Protein AF-A0A3B8KWY5-F1 (afdb_monomer_lite)

Sequence (95 aa):
QGQVEAMTRNLLSAIVVVGLVATANANNNAKVAPSKVSPPVPERFAGESTDEVPDFQRHVVPLLGKLGCSGRACHGSFQGRGGFRLSLFGYDFKF

Secondary structure (DSSP, 8-state):
-HHHHHHHHHHHHHHHHHHHHHHTTS----------PPPPHHHHT-SSPPS----IIIIIHHHHHHTTTTSTTTTTSTT-BTTB---TTS-----

pLDDT: mean 80.22, std 12.67, range [54.72, 96.25]

Structure (mmCIF, N/CA/C/O backbone):
data_AF-A0A3B8KWY5-F1
#
_entry.id   AF-A0A3B8KWY5-F1
#
loop_
_atom_site.group_PDB
_atom_site.id
_atom_site.type_symbol
_atom_site.label_atom_id
_atom_site.label_alt_id
_atom_site.label_comp_id
_atom_site.label_asym_id
_atom_site.label_entity_id
_atom_site.label_seq_id
_atom_site.pdbx_PDB_ins_code
_atom_site.Cartn_x
_atom_site.Cartn_y
_atom_site.Cartn_z
_atom_site.occupancy
_atom_site.B_iso_or_equiv
_atom_site.auth_seq_id
_atom_site.auth_comp_id
_atom_site.auth_asym_id
_atom_site.auth_atom_id
_atom_site.pdbx_PDB_model_num
ATOM 1 N N . GLN A 1 1 ? 27.145 -23.660 -55.114 1.00 59.22 1 GLN A N 1
ATOM 2 C CA . GLN A 1 1 ? 27.476 -24.117 -53.747 1.00 59.22 1 GLN A CA 1
ATOM 3 C C . GLN A 1 1 ? 26.799 -23.271 -52.662 1.00 59.22 1 GLN A C 1
ATOM 5 O O . GLN A 1 1 ? 26.086 -23.846 -51.857 1.00 59.22 1 GLN A O 1
ATOM 10 N N . GLY A 1 2 ? 26.881 -21.932 -52.688 1.00 64.75 2 GLY A N 1
ATOM 11 C CA . GLY A 1 2 ? 26.309 -21.080 -51.621 1.00 64.75 2 GLY A CA 1
ATOM 12 C C . GLY A 1 2 ? 24.774 -21.037 -51.471 1.00 64.75 2 GLY A C 1
ATOM 13 O O . GLY A 1 2 ? 24.282 -20.724 -50.394 1.00 64.75 2 GLY A O 1
ATOM 14 N N . GLN A 1 3 ? 23.998 -21.384 -52.507 1.00 61.00 3 GLN A N 1
ATOM 15 C CA . GLN A 1 3 ? 22.523 -21.380 -52.430 1.00 61.00 3 GLN A CA 1
ATOM 16 C C . GLN A 1 3 ? 21.964 -22.558 -51.608 1.00 61.00 3 GLN A C 1
ATOM 18 O O . GLN A 1 3 ? 20.922 -22.435 -50.972 1.00 61.00 3 GLN A O 1
ATOM 23 N N . VAL A 1 4 ? 22.676 -23.692 -51.582 1.00 69.06 4 VAL A N 1
ATOM 24 C CA . VAL A 1 4 ? 22.239 -24.901 -50.864 1.00 69.06 4 VAL A CA 1
ATOM 25 C C . VAL A 1 4 ? 22.479 -24.736 -49.361 1.00 69.06 4 VAL A C 1
ATOM 27 O O . VAL A 1 4 ? 21.594 -25.018 -48.566 1.00 69.06 4 VAL A O 1
ATOM 30 N N . GLU A 1 5 ? 23.619 -24.168 -48.959 1.00 70.00 5 GLU A N 1
ATOM 31 C CA . GLU A 1 5 ? 23.940 -23.910 -47.546 1.00 70.00 5 GLU A CA 1
ATOM 32 C C . GLU A 1 5 ? 23.024 -22.858 -46.899 1.00 70.00 5 GLU A C 1
ATOM 34 O O . GLU A 1 5 ? 22.673 -22.975 -45.722 1.00 70.00 5 GLU A O 1
ATOM 39 N N . ALA A 1 6 ? 22.596 -21.848 -47.665 1.00 70.00 6 ALA A N 1
ATOM 40 C CA . ALA A 1 6 ? 21.623 -20.854 -47.213 1.00 70.00 6 ALA A CA 1
ATOM 41 C C . ALA A 1 6 ? 20.231 -21.471 -46.996 1.00 70.00 6 ALA A C 1
ATOM 43 O O . ALA A 1 6 ? 19.570 -21.176 -45.999 1.00 70.00 6 ALA A O 1
ATOM 44 N N . MET A 1 7 ? 19.810 -22.374 -47.888 1.00 74.69 7 MET A N 1
ATOM 45 C CA . M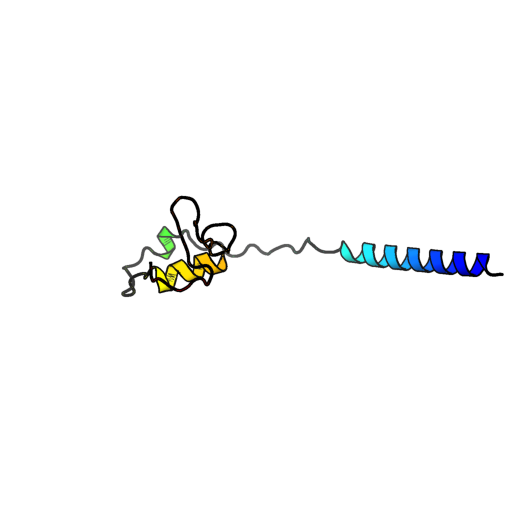ET A 1 7 ? 18.536 -23.084 -47.770 1.00 74.69 7 MET A CA 1
ATOM 46 C C . MET A 1 7 ? 18.522 -24.024 -46.559 1.00 74.69 7 MET A C 1
ATOM 48 O O . MET A 1 7 ? 17.556 -24.012 -45.798 1.00 74.69 7 MET A O 1
ATOM 52 N N . THR A 1 8 ? 19.609 -24.765 -46.314 1.00 74.12 8 THR A N 1
ATOM 53 C CA . THR A 1 8 ? 19.727 -25.663 -45.152 1.00 74.12 8 THR A CA 1
ATOM 54 C C . THR A 1 8 ? 19.717 -24.890 -43.832 1.00 74.12 8 THR A C 1
ATOM 56 O O . THR A 1 8 ? 19.032 -25.291 -42.892 1.00 74.12 8 THR A O 1
ATOM 59 N N . ARG A 1 9 ? 20.409 -23.742 -43.761 1.00 76.56 9 ARG A N 1
ATOM 60 C CA . ARG A 1 9 ? 20.399 -22.858 -42.580 1.00 76.56 9 ARG A CA 1
ATOM 61 C C . ARG A 1 9 ? 19.013 -22.289 -42.291 1.00 76.56 9 ARG A C 1
ATOM 63 O O . ARG A 1 9 ? 18.579 -22.332 -41.143 1.00 76.56 9 ARG A O 1
ATOM 70 N N . ASN A 1 10 ? 18.303 -21.818 -43.315 1.00 74.44 10 ASN A N 1
ATOM 71 C CA . ASN A 1 10 ? 16.949 -21.288 -43.143 1.00 74.44 10 ASN A CA 1
ATOM 72 C C . ASN A 1 10 ? 15.960 -22.375 -42.694 1.00 74.44 10 ASN A C 1
ATOM 74 O O . ASN A 1 10 ? 15.112 -22.110 -41.842 1.00 74.44 10 ASN A O 1
ATOM 78 N N . LEU A 1 11 ? 16.097 -23.605 -43.208 1.00 75.94 11 LEU A N 1
ATOM 79 C CA . LEU A 1 11 ? 15.266 -24.738 -42.790 1.00 75.94 11 LEU A CA 1
ATOM 80 C C . LEU A 1 11 ? 15.511 -25.115 -41.321 1.00 75.94 11 LEU A C 1
ATOM 82 O O . LEU A 1 11 ? 14.562 -25.297 -40.562 1.00 75.94 11 LEU A O 1
ATOM 86 N N . LEU A 1 12 ? 16.780 -25.184 -40.908 1.00 73.31 12 LEU A N 1
ATOM 87 C CA . LEU A 1 12 ? 17.168 -25.465 -39.523 1.00 73.31 12 LEU A CA 1
ATOM 88 C C . LEU A 1 12 ? 16.634 -24.392 -38.563 1.00 73.31 12 LEU A C 1
ATOM 90 O O . LEU A 1 12 ? 16.062 -24.729 -37.527 1.00 73.31 12 LEU A O 1
ATOM 94 N N . SER 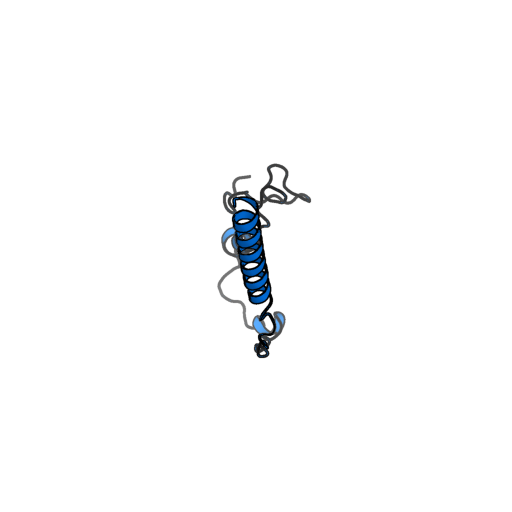A 1 13 ? 16.747 -23.109 -38.922 1.00 73.62 13 SER A N 1
ATOM 95 C CA . SER A 1 13 ? 16.193 -22.011 -38.120 1.00 73.62 13 SER A CA 1
ATOM 96 C C . SER A 1 13 ? 14.670 -22.092 -37.993 1.00 73.62 13 SER A C 1
ATOM 98 O O . SER A 1 13 ? 14.147 -21.895 -36.897 1.00 73.62 13 SER A O 1
ATOM 100 N N . ALA A 1 14 ? 13.952 -22.430 -39.068 1.00 72.94 14 ALA A N 1
ATOM 101 C CA . ALA A 1 14 ? 12.498 -22.583 -39.023 1.00 72.94 14 ALA A CA 1
ATOM 102 C C . ALA A 1 14 ? 12.061 -23.728 -38.090 1.00 72.94 14 ALA A C 1
ATOM 104 O O . ALA A 1 14 ? 11.134 -23.556 -37.300 1.00 72.94 14 ALA A O 1
ATOM 105 N N . ILE A 1 15 ? 12.762 -24.867 -38.117 1.00 75.00 15 ILE A N 1
ATOM 106 C CA . ILE A 1 15 ? 12.468 -26.020 -37.249 1.00 75.00 15 ILE A CA 1
ATOM 107 C C . ILE A 1 15 ? 12.686 -25.670 -35.769 1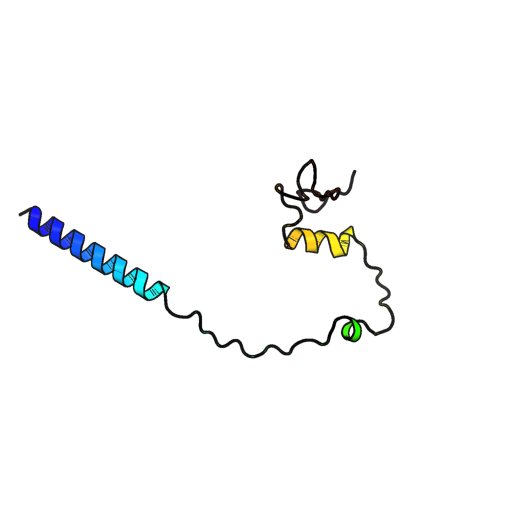.00 75.00 15 ILE A C 1
ATOM 109 O O . ILE A 1 15 ? 11.841 -25.992 -34.933 1.00 75.00 15 ILE A O 1
ATOM 113 N N . VAL A 1 16 ? 13.777 -24.966 -35.440 1.00 74.62 16 VAL A N 1
ATOM 114 C CA . VAL A 1 16 ? 14.072 -24.534 -34.061 1.00 74.62 16 VAL A CA 1
ATOM 115 C C . VAL A 1 16 ? 13.004 -23.570 -33.536 1.00 74.62 16 VAL A C 1
ATOM 117 O O . VAL A 1 16 ? 12.537 -23.731 -32.409 1.00 74.62 16 VAL A O 1
ATOM 120 N N . VAL A 1 17 ? 12.572 -22.602 -34.353 1.00 73.19 17 VAL A N 1
ATOM 121 C CA . VAL A 1 17 ? 11.531 -21.634 -33.966 1.00 73.19 17 VAL A CA 1
ATOM 122 C C . VAL A 1 17 ? 10.186 -22.330 -33.734 1.00 73.19 17 VAL A C 1
ATOM 124 O O . VAL A 1 17 ? 9.534 -22.070 -32.724 1.00 73.19 17 VAL A O 1
ATOM 127 N N . VAL A 1 18 ? 9.786 -23.254 -34.614 1.00 68.88 18 VAL A N 1
ATOM 128 C CA . VAL A 1 18 ? 8.528 -24.007 -34.462 1.00 68.88 18 VAL A CA 1
ATOM 129 C C . VAL A 1 18 ? 8.557 -24.907 -33.221 1.00 68.88 18 VAL A C 1
ATOM 131 O O . VAL A 1 18 ? 7.579 -24.942 -32.473 1.00 68.88 18 VAL A O 1
ATOM 134 N N . GLY A 1 19 ? 9.680 -25.582 -32.952 1.00 63.12 19 GLY A N 1
ATOM 135 C CA . GLY A 1 19 ? 9.850 -26.398 -31.746 1.00 63.12 19 GLY A CA 1
ATOM 136 C C . GLY A 1 19 ? 9.744 -25.583 -30.452 1.00 63.12 19 GLY A C 1
ATOM 137 O O . GLY A 1 19 ? 9.058 -25.998 -29.517 1.00 63.12 19 GLY A O 1
ATOM 138 N N . LEU A 1 20 ? 10.352 -24.391 -30.417 1.00 63.41 20 LEU A N 1
ATOM 139 C CA . LEU A 1 20 ? 10.290 -23.496 -29.257 1.00 63.41 20 LEU A CA 1
ATOM 140 C C . LEU A 1 20 ? 8.850 -23.022 -28.986 1.00 63.41 20 LEU A C 1
ATOM 142 O O . LEU A 1 20 ? 8.378 -23.089 -27.850 1.00 63.41 20 LEU A O 1
ATOM 146 N N . VAL A 1 21 ? 8.124 -22.613 -30.034 1.00 61.75 21 VAL A N 1
ATOM 147 C CA . VAL A 1 21 ? 6.729 -22.145 -29.926 1.00 61.75 21 VAL A CA 1
ATOM 148 C C . VAL A 1 21 ? 5.790 -23.268 -29.466 1.00 61.75 21 VAL A C 1
ATOM 150 O O . VAL A 1 21 ? 4.895 -23.017 -28.660 1.00 61.75 21 VAL A O 1
ATOM 153 N N . ALA A 1 22 ? 6.012 -24.513 -29.899 1.00 60.12 22 ALA A N 1
ATOM 154 C CA . ALA A 1 22 ? 5.180 -25.649 -29.495 1.00 60.12 22 ALA A CA 1
ATOM 155 C C . ALA A 1 22 ? 5.290 -25.983 -27.991 1.00 60.12 22 ALA A C 1
ATOM 157 O O . ALA A 1 22 ? 4.302 -26.392 -27.383 1.00 60.12 22 ALA A O 1
ATOM 158 N N . THR A 1 23 ? 6.455 -25.763 -27.366 1.00 59.41 23 THR A N 1
ATOM 159 C CA . THR A 1 23 ? 6.640 -25.995 -25.916 1.00 59.41 23 THR A CA 1
ATOM 160 C C . THR A 1 23 ? 6.074 -24.891 -25.022 1.00 59.41 23 THR A C 1
ATOM 162 O O . THR A 1 23 ? 5.790 -25.147 -23.855 1.00 59.41 23 THR A O 1
ATOM 165 N N . ALA A 1 24 ? 5.841 -23.686 -25.551 1.00 59.50 24 ALA A N 1
ATOM 166 C CA . ALA A 1 24 ? 5.313 -22.567 -24.767 1.00 59.50 24 ALA A CA 1
ATOM 167 C C . ALA A 1 24 ? 3.803 -22.673 -24.470 1.00 59.50 24 ALA A C 1
ATOM 169 O O . ALA A 1 24 ? 3.292 -21.917 -23.647 1.00 59.50 24 ALA A O 1
ATOM 170 N N . ASN A 1 25 ? 3.077 -23.589 -25.127 1.00 57.41 25 ASN A N 1
ATOM 171 C CA . ASN A 1 25 ? 1.612 -23.658 -25.052 1.00 57.41 25 ASN A CA 1
ATOM 172 C C . ASN A 1 25 ? 1.066 -24.813 -24.187 1.00 57.41 25 ASN A C 1
ATOM 174 O O . ASN A 1 25 ? -0.139 -25.064 -24.164 1.00 57.41 25 ASN A O 1
ATOM 178 N N . ALA A 1 26 ? 1.927 -25.536 -23.466 1.00 58.47 26 ALA A N 1
ATOM 179 C CA . ALA A 1 26 ? 1.501 -26.607 -22.573 1.00 58.47 26 ALA A CA 1
ATOM 180 C C . ALA A 1 26 ? 1.470 -26.128 -21.109 1.00 58.47 26 ALA A C 1
ATOM 182 O O . ALA A 1 26 ? 2.518 -25.872 -20.531 1.00 58.47 26 ALA A O 1
ATOM 183 N N . ASN A 1 27 ? 0.263 -26.132 -20.517 1.00 61.28 27 ASN A N 1
ATOM 184 C CA . ASN A 1 27 ? -0.028 -26.392 -19.089 1.00 61.28 27 ASN A CA 1
ATOM 185 C C . ASN A 1 27 ? -0.781 -25.356 -18.217 1.00 61.28 27 ASN A C 1
ATOM 187 O O . ASN A 1 27 ? -0.695 -25.429 -16.997 1.00 61.28 27 ASN A O 1
ATOM 191 N N . ASN A 1 28 ? -1.674 -24.516 -18.743 1.00 61.31 28 ASN A N 1
ATOM 192 C CA . ASN A 1 28 ? -2.519 -23.690 -17.851 1.00 61.31 28 ASN A CA 1
ATOM 193 C C . ASN A 1 28 ? -3.704 -24.431 -17.186 1.00 61.31 28 ASN A C 1
ATOM 195 O O . ASN A 1 28 ? -4.547 -23.800 -16.557 1.00 61.31 28 ASN A O 1
ATOM 199 N N . ASN A 1 29 ? -3.790 -25.763 -17.290 1.00 61.72 29 ASN A N 1
ATOM 200 C CA . ASN A 1 29 ? -4.860 -26.554 -16.668 1.00 61.72 29 ASN A CA 1
ATOM 201 C C . ASN A 1 29 ? -4.392 -27.251 -15.381 1.00 61.72 29 ASN A C 1
ATOM 203 O O . ASN A 1 29 ? -4.567 -28.456 -15.195 1.00 61.72 29 ASN A O 1
ATOM 207 N N . ALA A 1 30 ? -3.758 -26.493 -14.487 1.00 63.53 30 ALA A N 1
ATOM 208 C CA . ALA A 1 30 ? -3.608 -26.922 -13.107 1.00 63.53 30 ALA A CA 1
ATOM 209 C C . ALA A 1 30 ? -4.987 -26.824 -12.440 1.00 63.53 30 ALA A C 1
ATOM 211 O O . ALA A 1 30 ? -5.502 -25.736 -12.190 1.00 63.53 30 ALA A O 1
ATOM 212 N N . LYS A 1 31 ? -5.608 -27.977 -12.183 1.00 54.72 31 LYS A N 1
ATOM 213 C CA . LYS A 1 31 ? -6.867 -28.095 -11.444 1.00 54.72 31 LYS A CA 1
ATOM 214 C C . LYS A 1 31 ? -6.634 -27.577 -10.022 1.00 54.72 31 LYS A C 1
ATOM 216 O O . LYS A 1 31 ? -6.142 -28.305 -9.165 1.00 54.72 31 LYS A O 1
ATOM 221 N N . VAL A 1 32 ? -6.934 -26.302 -9.789 1.00 65.88 32 VAL A N 1
ATOM 222 C CA . VAL A 1 32 ? -6.839 -25.672 -8.470 1.00 65.88 32 VAL A CA 1
ATOM 223 C C . VAL A 1 32 ? -7.807 -26.409 -7.546 1.00 65.88 32 VAL A C 1
ATOM 225 O O . VAL A 1 32 ? -9.019 -26.392 -7.763 1.00 65.88 32 VAL A O 1
ATOM 228 N N . ALA A 1 33 ? -7.276 -27.124 -6.551 1.00 69.38 33 ALA A N 1
ATOM 229 C CA . ALA A 1 33 ? -8.097 -27.714 -5.503 1.00 69.38 33 ALA A CA 1
ATOM 230 C C . ALA A 1 33 ? -8.913 -26.591 -4.838 1.00 69.38 33 ALA A C 1
ATOM 232 O O . ALA A 1 33 ? -8.353 -25.514 -4.603 1.00 69.38 33 ALA A O 1
ATOM 233 N N . PRO A 1 34 ? -10.214 -26.791 -4.557 1.00 63.72 34 PRO A N 1
ATOM 234 C CA . PRO A 1 34 ? -11.030 -25.751 -3.951 1.00 63.72 34 PRO A CA 1
ATOM 235 C C . PRO A 1 34 ? -10.405 -25.368 -2.611 1.00 63.72 34 PRO A C 1
ATOM 237 O O . PRO A 1 34 ? -10.401 -26.147 -1.658 1.00 63.72 34 PRO A O 1
ATOM 240 N N . SER A 1 35 ? -9.822 -24.172 -2.561 1.00 71.94 35 SER A N 1
ATOM 241 C CA . SER A 1 35 ? -9.344 -23.597 -1.310 1.00 71.94 35 SER A CA 1
ATOM 242 C C . SER A 1 35 ? -10.552 -23.449 -0.396 1.00 71.94 35 SER A C 1
ATOM 244 O O . SER A 1 35 ? -11.595 -22.971 -0.846 1.00 71.94 35 SER A O 1
ATOM 246 N N . LYS A 1 36 ? -10.441 -23.885 0.866 1.00 79.88 36 LYS A N 1
ATOM 247 C CA . LYS A 1 36 ? -11.476 -23.620 1.873 1.00 79.88 36 LYS A CA 1
ATOM 248 C C . LYS A 1 36 ? -11.809 -22.128 1.820 1.00 79.88 36 LYS A C 1
ATOM 250 O O . LYS A 1 36 ? -10.947 -21.299 2.101 1.00 79.88 36 LYS A O 1
ATOM 255 N N . VAL A 1 37 ? -13.033 -21.800 1.420 1.00 85.81 37 VAL A N 1
ATOM 256 C CA . VAL A 1 37 ? -13.502 -20.416 1.393 1.00 85.81 37 VAL A CA 1
ATOM 257 C C . VAL A 1 37 ? -13.671 -19.983 2.842 1.00 85.81 37 VAL A C 1
ATOM 259 O O . VAL A 1 37 ? -14.423 -20.605 3.592 1.00 85.81 37 VAL A O 1
ATOM 262 N N . SER A 1 38 ? -12.928 -18.959 3.254 1.00 85.56 38 SER A N 1
ATOM 263 C CA . SER A 1 38 ? -13.065 -18.394 4.596 1.00 85.56 38 SER A CA 1
ATOM 264 C C . SER A 1 38 ? -14.482 -17.836 4.803 1.00 85.56 38 SER A C 1
ATOM 266 O O . SER A 1 38 ? -15.058 -17.320 3.840 1.00 85.56 38 SER A O 1
ATOM 268 N N . PRO A 1 39 ? -15.023 -17.862 6.039 1.00 89.25 39 PRO A N 1
ATOM 269 C CA . PRO A 1 39 ? -16.310 -17.239 6.365 1.00 89.25 39 PRO A CA 1
ATOM 270 C C . PRO A 1 39 ? -16.377 -15.764 5.918 1.00 89.2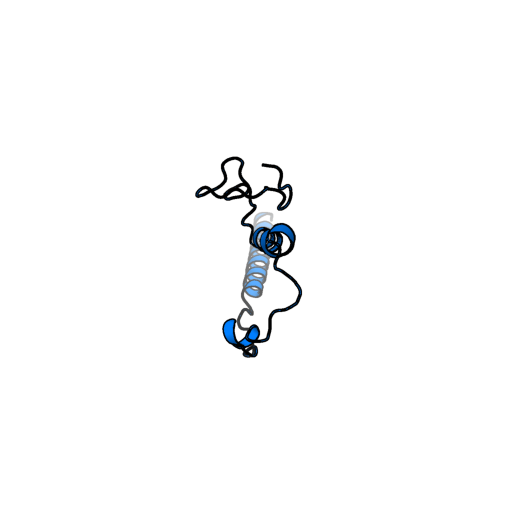5 39 PRO A C 1
ATOM 272 O O . PRO A 1 39 ? -15.336 -15.142 5.683 1.00 89.25 39 PRO A O 1
ATOM 275 N N . PRO A 1 40 ? -17.555 -15.146 5.761 1.00 89.88 40 PRO A N 1
ATOM 276 C CA . PRO A 1 40 ? -17.669 -13.734 5.397 1.00 89.88 40 PRO A CA 1
ATOM 277 C C . PRO A 1 40 ? -17.032 -12.807 6.453 1.00 89.88 40 PRO A C 1
ATOM 279 O O . PRO A 1 40 ? -16.846 -13.177 7.610 1.00 89.88 40 PRO A O 1
ATOM 282 N N . VAL A 1 41 ? -16.649 -11.592 6.037 1.00 86.81 41 VAL A N 1
ATOM 283 C CA . VAL A 1 41 ? -15.985 -10.591 6.905 1.00 86.81 41 VAL A CA 1
ATOM 284 C C . VAL A 1 41 ? -16.759 -10.336 8.210 1.00 86.81 41 VAL A C 1
ATOM 286 O O . VAL A 1 41 ? -16.116 -10.365 9.255 1.00 86.81 41 VAL A O 1
ATOM 289 N N . PRO A 1 42 ? -18.098 -10.164 8.207 1.00 87.88 42 PRO A N 1
ATOM 290 C CA . PRO A 1 42 ? -18.844 -9.920 9.438 1.00 87.88 42 PRO A CA 1
ATOM 291 C C . PRO A 1 42 ? -18.714 -11.053 10.456 1.00 87.88 42 PRO A C 1
ATOM 293 O O . PRO A 1 42 ? -18.524 -10.769 11.625 1.00 87.88 42 PRO A O 1
ATOM 296 N N . GLU A 1 43 ? -18.738 -12.320 10.027 1.00 90.69 43 GLU A N 1
ATOM 297 C CA . GLU A 1 43 ? -18.541 -13.463 10.935 1.00 90.69 43 GLU A CA 1
ATOM 298 C C . GLU A 1 43 ? -17.097 -13.560 11.431 1.00 90.69 43 GLU A C 1
ATOM 300 O O . GLU A 1 43 ? -16.862 -13.862 12.598 1.00 90.69 43 GLU A O 1
ATOM 305 N N . ARG A 1 44 ? -16.117 -13.280 10.562 1.00 85.31 44 ARG A N 1
ATOM 306 C CA . ARG A 1 44 ? -14.692 -13.332 10.928 1.00 85.31 44 ARG A CA 1
ATOM 307 C C . ARG A 1 44 ? -14.303 -12.326 12.005 1.00 85.31 44 ARG A C 1
ATOM 309 O O . ARG A 1 44 ? -13.378 -12.601 12.761 1.00 85.31 44 ARG A O 1
ATOM 316 N N . PHE A 1 45 ? -14.973 -11.180 12.046 1.00 84.12 45 PHE A N 1
ATOM 317 C CA . PHE A 1 45 ? -14.667 -10.081 12.962 1.00 84.12 45 PHE A CA 1
ATOM 318 C C . PHE A 1 45 ? -15.848 -9.754 13.895 1.00 84.12 45 PHE A C 1
ATOM 320 O O . PHE A 1 45 ? -15.945 -8.633 14.378 1.00 84.12 45 PHE A O 1
ATOM 327 N N . ALA A 1 46 ? -16.746 -10.719 14.143 1.00 84.12 46 ALA A N 1
ATOM 328 C CA . ALA A 1 46 ? -17.912 -10.556 15.024 1.00 84.12 46 ALA A CA 1
ATOM 329 C C . ALA A 1 46 ? -17.570 -10.531 16.528 1.00 84.12 46 ALA A C 1
ATOM 331 O O . ALA A 1 46 ? -18.431 -10.191 17.337 1.00 84.12 46 ALA A O 1
ATOM 332 N N . GLY A 1 47 ? -16.359 -10.952 16.910 1.00 82.69 47 GLY A N 1
ATOM 333 C CA . GLY A 1 47 ? -15.905 -10.959 18.303 1.00 82.69 47 GLY A CA 1
ATOM 334 C C . GLY A 1 47 ? -15.720 -9.552 18.880 1.00 82.69 47 GLY A C 1
ATOM 335 O O . GLY A 1 47 ? -15.644 -8.574 18.138 1.00 82.69 47 GLY A O 1
ATOM 336 N N . GLU A 1 48 ? -15.640 -9.460 20.211 1.00 72.75 48 GLU A N 1
ATOM 337 C CA . GLU A 1 48 ? -15.377 -8.203 20.919 1.00 72.75 48 GLU A CA 1
ATOM 338 C C . GLU A 1 48 ? -14.085 -7.550 20.406 1.00 72.75 48 GLU A C 1
ATOM 340 O O . GLU A 1 48 ? -13.096 -8.229 20.113 1.00 72.75 48 GLU A O 1
ATOM 345 N N . SER A 1 49 ? -14.155 -6.231 20.220 1.00 68.25 49 SER A N 1
ATOM 346 C CA . SER A 1 49 ? -13.142 -5.397 19.580 1.00 68.25 49 SER A CA 1
ATOM 347 C C . SER A 1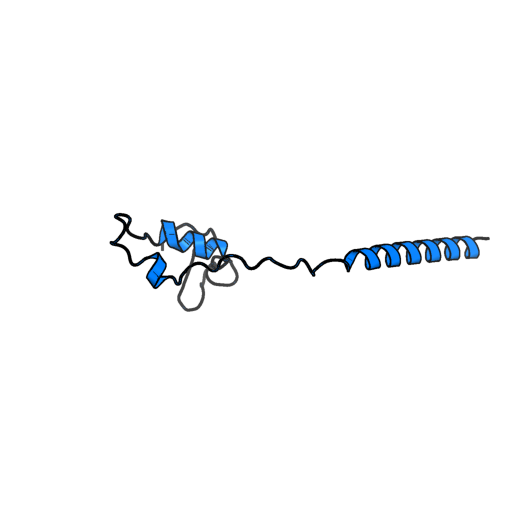 49 ? -11.746 -5.678 20.122 1.00 68.25 49 SER A C 1
ATOM 349 O O . SER A 1 49 ? -11.526 -5.650 21.328 1.00 68.25 49 SER A O 1
ATOM 351 N N . THR A 1 50 ? -10.794 -5.895 19.219 1.00 71.56 50 THR A N 1
ATOM 352 C CA . THR A 1 50 ? -9.375 -5.912 19.567 1.00 71.56 50 THR A CA 1
ATOM 353 C C . THR A 1 50 ? -8.986 -4.586 20.222 1.00 71.56 50 THR A C 1
ATOM 355 O O . THR A 1 50 ? -9.433 -3.540 19.756 1.00 71.56 50 THR A O 1
ATOM 358 N N . ASP A 1 51 ? -8.099 -4.615 21.220 1.00 80.50 51 ASP A N 1
ATOM 359 C CA . ASP A 1 51 ? -7.554 -3.394 21.846 1.00 80.50 51 ASP A CA 1
ATOM 360 C C . ASP A 1 51 ? -6.830 -2.474 20.837 1.00 80.50 51 ASP A C 1
ATOM 362 O O . ASP A 1 51 ? -6.645 -1.282 21.083 1.00 80.50 51 ASP A O 1
ATOM 366 N N . GLU A 1 52 ? -6.425 -3.013 19.682 1.00 82.56 52 GLU A N 1
ATOM 367 C CA . GLU A 1 52 ? -5.781 -2.260 18.609 1.00 82.56 52 GLU A CA 1
ATOM 368 C C . GLU A 1 52 ? -6.793 -1.424 17.811 1.00 82.56 52 GLU A C 1
ATOM 370 O O . GLU A 1 52 ? -7.728 -1.948 17.198 1.00 82.56 52 GLU A O 1
ATOM 375 N N . VAL A 1 53 ? -6.549 -0.113 17.748 1.00 86.94 53 VAL A N 1
ATOM 376 C CA . VAL A 1 53 ? -7.325 0.825 16.930 1.00 86.94 53 VAL A CA 1
ATOM 377 C C . VAL A 1 53 ? -6.693 0.936 15.537 1.00 86.94 53 VAL A C 1
ATOM 379 O O . VAL A 1 53 ? -5.523 1.313 15.428 1.00 86.94 53 VAL A O 1
ATOM 382 N N . PRO A 1 54 ? -7.441 0.687 14.443 1.00 88.31 54 PRO A N 1
ATOM 383 C CA . PRO A 1 54 ? -6.904 0.814 13.095 1.00 88.31 54 PRO A CA 1
ATOM 384 C C . PRO A 1 54 ? -6.423 2.235 12.780 1.00 88.31 54 PRO A C 1
ATOM 386 O O . PRO A 1 54 ? -7.205 3.155 12.557 1.00 88.31 54 PRO A O 1
ATOM 389 N N . ASP A 1 55 ? -5.108 2.404 12.700 1.00 91.12 55 ASP A N 1
ATOM 390 C CA . ASP A 1 55 ? -4.482 3.617 12.178 1.00 91.12 55 ASP A CA 1
ATOM 391 C C . ASP A 1 55 ? -4.417 3.631 10.637 1.00 91.12 55 ASP A C 1
ATOM 393 O O . ASP A 1 55 ? -3.969 2.671 10.004 1.00 91.12 55 ASP A O 1
ATOM 397 N N . PHE A 1 56 ? -4.832 4.741 10.019 1.00 90.19 56 PHE A N 1
ATOM 398 C CA . PHE A 1 56 ? -4.865 4.880 8.560 1.00 90.19 56 PHE A CA 1
ATOM 399 C C . PHE A 1 56 ? -3.467 4.801 7.926 1.00 90.19 56 PHE A C 1
ATOM 401 O O . PHE A 1 56 ? -3.288 4.130 6.907 1.00 90.19 56 PHE A O 1
ATOM 408 N N . GLN A 1 57 ? -2.467 5.452 8.526 1.00 91.44 57 GLN A N 1
ATOM 409 C CA . GLN A 1 57 ? -1.110 5.501 7.975 1.00 91.44 57 GLN A CA 1
ATOM 410 C C . GLN A 1 57 ? -0.407 4.147 8.090 1.00 91.44 57 GLN A C 1
ATOM 412 O O . GLN A 1 57 ? 0.287 3.737 7.163 1.00 91.44 57 GLN A O 1
ATOM 417 N N . ARG A 1 58 ? -0.600 3.439 9.205 1.00 91.44 58 ARG A N 1
ATOM 418 C CA . ARG A 1 58 ? 0.036 2.145 9.484 1.00 91.44 58 ARG A CA 1
ATOM 419 C C . ARG A 1 58 ? -0.664 0.984 8.795 1.00 91.44 58 ARG A C 1
ATOM 421 O O . ARG A 1 58 ? 0.014 0.081 8.316 1.00 91.44 58 ARG A O 1
ATOM 428 N N . HIS A 1 59 ? -1.995 0.995 8.726 1.00 92.31 59 HIS A N 1
ATOM 429 C CA . HIS A 1 59 ? -2.758 -0.175 8.282 1.00 92.31 59 HIS A CA 1
ATOM 430 C C . HIS A 1 59 ? -3.352 -0.035 6.880 1.00 92.31 59 HIS A C 1
ATOM 432 O O . HIS A 1 59 ? -3.442 -1.030 6.165 1.00 92.31 59 HIS A O 1
ATOM 438 N N . VAL A 1 60 ? -3.745 1.167 6.449 1.00 93.38 60 VAL A N 1
ATOM 439 C CA . VAL A 1 60 ? -4.474 1.349 5.178 1.00 93.38 60 VAL A CA 1
ATOM 440 C C . VAL A 1 60 ? -3.546 1.791 4.051 1.00 93.38 60 VAL A C 1
ATOM 442 O O . VAL A 1 60 ? -3.561 1.204 2.968 1.00 93.38 60 VAL A O 1
ATOM 445 N N . VAL A 1 61 ? -2.700 2.792 4.295 1.00 93.31 61 VAL A N 1
ATOM 446 C CA . VAL A 1 61 ? -1.804 3.352 3.269 1.00 93.31 61 VAL A CA 1
ATOM 447 C C . VAL A 1 61 ? -0.875 2.295 2.641 1.00 93.31 61 VAL A C 1
ATOM 449 O O . VAL A 1 61 ? -0.790 2.267 1.408 1.00 93.31 61 VAL A O 1
ATOM 452 N N . PRO A 1 62 ? -0.248 1.365 3.394 1.00 92.62 62 PRO A N 1
ATOM 453 C CA . PRO A 1 62 ? 0.599 0.333 2.794 1.00 92.62 62 PRO A CA 1
ATOM 454 C C . PRO A 1 62 ? -0.170 -0.618 1.867 1.00 92.62 62 PRO A C 1
ATOM 456 O O . PRO A 1 62 ? 0.369 -1.056 0.849 1.00 92.62 62 PRO A O 1
ATOM 459 N N . LEU A 1 63 ? -1.443 -0.908 2.172 1.00 95.19 63 LEU A N 1
ATOM 460 C CA . LEU A 1 63 ? -2.299 -1.735 1.316 1.00 95.19 63 LEU A CA 1
ATOM 461 C C . LEU A 1 63 ? -2.573 -1.034 -0.017 1.00 95.19 63 LEU A C 1
ATOM 463 O O . LEU A 1 63 ? -2.440 -1.649 -1.074 1.00 95.19 63 LEU A O 1
ATOM 467 N N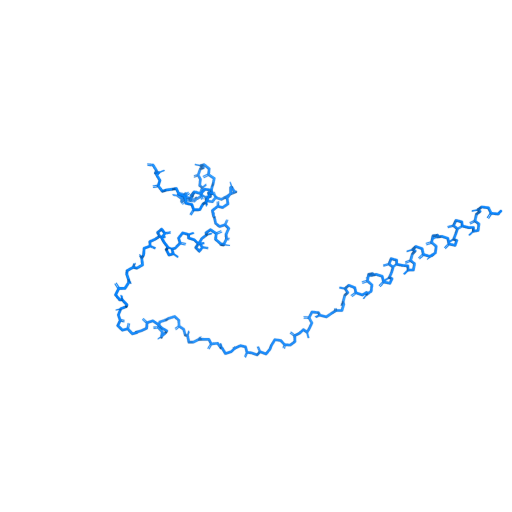 . LEU A 1 64 ? -2.884 0.264 0.021 1.00 95.19 64 LEU A N 1
ATOM 468 C CA . LEU A 1 64 ? -3.087 1.073 -1.185 1.00 95.19 64 LEU A CA 1
ATOM 469 C C . LEU A 1 64 ? -1.807 1.174 -2.025 1.00 95.19 64 LEU A C 1
ATOM 471 O O . LEU A 1 64 ? -1.862 1.076 -3.252 1.00 95.19 64 LEU A O 1
ATOM 475 N N . GLY A 1 65 ? -0.650 1.312 -1.374 1.00 93.38 65 GLY A N 1
ATOM 476 C CA . GLY A 1 65 ? 0.653 1.285 -2.038 1.00 93.38 65 GLY A CA 1
ATOM 477 C C . GLY A 1 65 ? 0.907 -0.045 -2.750 1.00 93.38 65 GLY A C 1
ATOM 478 O O . GLY A 1 65 ? 1.239 -0.055 -3.935 1.00 93.38 65 GLY A O 1
ATOM 479 N N . LYS A 1 66 ? 0.660 -1.171 -2.068 1.00 94.38 66 LYS A N 1
ATOM 480 C CA . LYS A 1 66 ? 0.800 -2.520 -2.642 1.00 94.38 66 LYS A CA 1
ATOM 481 C C . LYS A 1 66 ? -0.122 -2.751 -3.844 1.00 94.38 66 LYS A C 1
ATOM 483 O O . LYS A 1 66 ? 0.263 -3.441 -4.783 1.00 94.38 66 LYS A O 1
ATOM 488 N N . LEU A 1 67 ? -1.318 -2.168 -3.829 1.00 96.06 67 LEU A N 1
ATOM 489 C CA . LEU A 1 67 ? -2.270 -2.221 -4.944 1.00 96.06 67 LEU A CA 1
ATOM 490 C C . LEU A 1 67 ? -1.919 -1.253 -6.093 1.00 96.06 67 LEU A C 1
ATOM 492 O O . LEU A 1 67 ? -2.607 -1.240 -7.111 1.00 96.06 67 LEU A O 1
ATOM 496 N N . GLY A 1 68 ? -0.861 -0.446 -5.957 1.00 94.00 68 GLY A N 1
ATOM 497 C CA . GLY A 1 68 ? -0.403 0.495 -6.983 1.00 94.00 68 GLY A CA 1
ATOM 498 C C . GLY A 1 68 ? -1.181 1.814 -7.028 1.00 94.00 68 GLY A C 1
ATOM 499 O O . GLY A 1 68 ? -0.982 2.618 -7.941 1.00 94.00 68 GLY A O 1
ATOM 500 N N . CYS A 1 69 ? -2.049 2.079 -6.048 1.00 96.25 69 CYS A N 1
ATOM 501 C CA . CYS A 1 69 ? -2.860 3.299 -6.007 1.00 96.25 69 CYS A CA 1
ATOM 502 C C . CYS A 1 69 ? -1.991 4.560 -5.894 1.00 96.25 69 CYS A C 1
ATOM 504 O O . CYS A 1 69 ? -2.293 5.575 -6.524 1.00 96.25 69 CYS A O 1
ATOM 506 N N . SER A 1 70 ? -0.876 4.468 -5.164 1.00 94.81 70 SER A N 1
ATOM 507 C CA . SER A 1 70 ? 0.130 5.526 -4.990 1.00 94.81 70 SER A CA 1
ATOM 508 C C . SER A 1 70 ? 0.972 5.808 -6.245 1.00 94.81 70 SER A C 1
ATOM 510 O O . SER A 1 70 ? 1.988 6.487 -6.174 1.00 94.81 70 SER A O 1
ATOM 512 N N . GLY A 1 71 ? 0.595 5.289 -7.416 1.00 94.25 71 GLY A N 1
ATOM 513 C CA . GLY A 1 71 ? 1.343 5.488 -8.655 1.00 94.25 71 GLY A CA 1
ATOM 514 C C . GLY A 1 71 ? 1.224 6.902 -9.238 1.00 94.25 71 GLY A C 1
ATOM 515 O O . GLY A 1 71 ? 0.177 7.553 -9.153 1.00 94.25 71 GLY A O 1
ATOM 516 N N . ARG A 1 72 ? 2.279 7.331 -9.949 1.00 93.44 72 ARG A N 1
ATOM 517 C CA . ARG A 1 72 ? 2.389 8.642 -10.630 1.00 93.44 72 ARG A CA 1
ATOM 518 C C . ARG A 1 72 ? 1.256 8.981 -11.601 1.00 93.44 72 ARG A C 1
ATOM 520 O O . ARG A 1 72 ? 1.082 10.143 -11.938 1.00 93.44 72 ARG A O 1
ATOM 527 N N . ALA A 1 73 ? 0.539 7.979 -12.105 1.00 93.81 73 ALA A N 1
ATOM 528 C CA . ALA A 1 73 ? -0.512 8.161 -13.105 1.00 93.81 73 ALA A CA 1
ATOM 529 C C . ALA A 1 73 ? -1.885 8.503 -12.495 1.00 93.81 73 ALA A C 1
ATOM 531 O O . ALA A 1 73 ? -2.761 8.984 -13.207 1.00 93.81 73 ALA A O 1
ATOM 532 N N . CYS A 1 74 ? -2.084 8.241 -11.197 1.00 94.75 74 CYS A N 1
ATOM 533 C CA . CYS A 1 74 ? -3.371 8.402 -10.520 1.00 94.75 74 CYS A CA 1
ATOM 534 C C . CYS A 1 74 ? -3.189 9.187 -9.212 1.00 94.75 74 CYS A C 1
ATOM 536 O O . CYS A 1 74 ? -2.921 10.390 -9.245 1.00 94.75 74 CYS A O 1
ATOM 538 N N . HIS A 1 75 ? -3.330 8.525 -8.059 1.00 95.69 75 HIS A N 1
ATOM 539 C CA . HIS A 1 75 ? -3.378 9.209 -6.769 1.00 95.69 75 HIS A CA 1
ATOM 540 C C . HIS A 1 75 ? -2.003 9.644 -6.259 1.00 95.69 75 HIS A C 1
ATOM 542 O O . HIS A 1 75 ? -1.959 10.569 -5.461 1.00 95.69 75 HIS A O 1
ATOM 548 N N . GLY A 1 76 ? -0.905 9.062 -6.758 1.00 93.44 76 GLY A N 1
ATOM 549 C CA . GLY A 1 76 ? 0.470 9.481 -6.452 1.00 93.44 76 GLY A CA 1
ATOM 550 C C . GLY A 1 76 ? 0.997 10.657 -7.279 1.00 93.44 76 GLY A C 1
ATOM 551 O O . GLY A 1 76 ? 2.178 10.983 -7.201 1.00 93.44 76 GLY A O 1
ATOM 552 N N . SER A 1 77 ? 0.173 11.253 -8.144 1.00 93.56 77 SER A N 1
ATOM 553 C CA . SER A 1 77 ? 0.571 12.426 -8.928 1.00 93.56 77 SER A CA 1
ATOM 554 C C . SER A 1 77 ? 0.495 13.709 -8.093 1.00 93.56 77 SER A C 1
ATOM 556 O O . SER A 1 77 ? -0.228 13.774 -7.099 1.00 93.56 77 SER A O 1
ATOM 558 N N . PHE A 1 78 ? 1.163 14.775 -8.544 1.00 89.44 78 PHE A N 1
ATOM 559 C CA . PHE A 1 78 ? 1.050 16.095 -7.911 1.00 89.44 78 PHE A CA 1
ATOM 560 C C . PHE A 1 78 ? -0.390 16.611 -7.837 1.00 89.44 78 PHE A C 1
ATOM 562 O O . PHE A 1 78 ? -0.720 17.339 -6.913 1.00 89.44 78 PHE A O 1
ATOM 569 N N . GLN A 1 79 ? -1.264 16.222 -8.765 1.00 91.50 79 GLN A N 1
ATOM 570 C CA . GLN A 1 79 ? -2.658 16.668 -8.759 1.00 91.50 79 GLN A CA 1
ATOM 571 C C . GLN A 1 79 ? -3.577 15.684 -8.011 1.00 91.50 79 GLN A C 1
ATOM 573 O O . GLN A 1 79 ? -4.681 16.048 -7.610 1.00 91.50 79 GLN A O 1
ATOM 578 N N . GLY A 1 80 ? -3.129 14.441 -7.801 1.00 93.31 80 GLY A N 1
ATOM 579 C CA . GLY A 1 80 ? -3.975 13.328 -7.377 1.00 93.31 80 GLY A CA 1
ATOM 580 C C . GLY A 1 80 ? -5.063 12.998 -8.394 1.00 93.31 80 GLY A C 1
ATOM 581 O O . GLY A 1 80 ? -4.992 13.369 -9.567 1.00 93.31 80 GLY A O 1
ATOM 582 N N . ARG A 1 81 ? -6.099 12.289 -7.941 1.00 94.94 81 ARG A N 1
ATOM 583 C CA . ARG A 1 81 ? -7.270 11.969 -8.766 1.00 94.94 81 ARG A CA 1
ATOM 584 C C . ARG A 1 81 ? -8.534 11.950 -7.915 1.00 94.94 81 ARG A C 1
ATOM 586 O O . ARG A 1 81 ? -8.523 11.416 -6.812 1.00 94.94 81 ARG A O 1
ATOM 593 N N . GLY A 1 82 ? -9.619 12.539 -8.422 1.00 94.25 82 GLY A N 1
ATOM 594 C CA . GLY A 1 82 ? -10.915 12.561 -7.729 1.00 94.25 82 GLY A CA 1
ATOM 595 C C . GLY A 1 82 ? -10.892 13.278 -6.374 1.00 94.25 82 GLY A C 1
ATOM 596 O O . GLY A 1 82 ? -11.588 12.858 -5.462 1.00 94.25 82 GLY A O 1
ATOM 597 N N . GLY A 1 83 ? -10.041 14.298 -6.214 1.00 92.25 83 GLY A N 1
ATOM 598 C CA . GLY A 1 83 ? -9.855 14.997 -4.935 1.00 92.25 83 GLY A CA 1
ATOM 599 C C . GLY A 1 83 ? -9.039 14.219 -3.896 1.00 92.25 83 GLY A C 1
ATOM 600 O O . GLY A 1 83 ? -8.846 14.708 -2.790 1.00 92.25 83 GLY A O 1
ATOM 601 N N . PHE A 1 84 ? -8.526 13.035 -4.248 1.00 91.12 84 PHE A N 1
ATOM 602 C CA . PHE A 1 84 ? -7.733 12.194 -3.359 1.00 91.12 84 PHE A CA 1
ATOM 603 C C . PHE A 1 84 ? -6.272 12.120 -3.816 1.00 91.12 84 PHE A C 1
ATOM 605 O O . PHE A 1 84 ? -5.979 11.731 -4.958 1.00 91.12 84 PHE A O 1
ATOM 612 N N . ARG A 1 85 ? -5.361 12.492 -2.910 1.00 91.62 85 ARG A N 1
ATOM 613 C CA . ARG A 1 85 ? -3.908 12.541 -3.117 1.00 91.62 85 ARG A CA 1
ATOM 614 C C . ARG A 1 85 ? -3.208 11.601 -2.142 1.00 91.62 85 ARG A C 1
ATOM 616 O O . ARG A 1 85 ? -3.388 11.706 -0.934 1.00 91.62 85 ARG A O 1
ATOM 623 N N . LEU A 1 86 ? -2.392 10.713 -2.691 1.00 91.69 86 LEU A N 1
ATOM 624 C CA . LEU A 1 86 ? -1.448 9.874 -1.964 1.00 91.69 86 LEU A CA 1
ATOM 625 C C . LEU A 1 86 ? -0.029 10.347 -2.283 1.00 91.69 86 LEU A C 1
ATOM 627 O O . LEU A 1 86 ? 0.228 10.881 -3.360 1.00 91.69 86 LEU A O 1
ATOM 631 N N . SER A 1 87 ? 0.908 10.124 -1.366 1.00 90.69 87 SER A N 1
ATOM 632 C CA . SER A 1 87 ? 2.322 10.296 -1.695 1.00 90.69 87 SER A CA 1
ATOM 633 C C . SER A 1 87 ? 2.744 9.276 -2.753 1.00 90.69 87 SER A C 1
ATOM 635 O O . SER A 1 87 ? 2.404 8.096 -2.644 1.00 90.69 87 SER A O 1
ATOM 637 N N . LEU A 1 88 ? 3.542 9.712 -3.732 1.00 91.19 88 LEU A N 1
ATOM 638 C CA . LEU A 1 88 ? 4.162 8.836 -4.730 1.00 91.19 88 LEU A CA 1
ATOM 639 C C . LEU A 1 88 ? 5.009 7.729 -4.085 1.00 91.19 88 LEU A C 1
ATOM 641 O O . LEU A 1 88 ? 5.104 6.625 -4.617 1.00 91.19 88 LEU A O 1
ATOM 645 N N . PHE A 1 89 ? 5.612 8.018 -2.932 1.00 88.81 89 PHE A N 1
ATOM 646 C CA . PHE A 1 89 ? 6.461 7.076 -2.209 1.00 88.81 89 PHE A CA 1
ATOM 647 C C . PHE A 1 89 ? 5.660 6.146 -1.286 1.00 88.81 89 PHE A C 1
ATOM 649 O O . PHE A 1 89 ? 6.215 5.209 -0.724 1.00 88.81 89 PHE A O 1
ATOM 656 N N . GLY A 1 90 ? 4.348 6.371 -1.135 1.00 85.31 90 GLY A N 1
ATOM 657 C CA . GLY A 1 90 ? 3.494 5.607 -0.217 1.00 85.31 90 GLY A CA 1
ATOM 658 C C . GLY A 1 90 ? 3.677 5.968 1.262 1.00 85.31 90 GLY A C 1
ATOM 659 O O . GLY A 1 90 ? 3.086 5.330 2.124 1.00 85.31 90 GLY A O 1
ATOM 660 N N . TYR A 1 91 ? 4.473 6.993 1.549 1.00 80.94 91 TYR A N 1
ATOM 661 C CA . TYR A 1 91 ? 4.719 7.605 2.855 1.00 80.94 91 TYR A CA 1
ATOM 662 C C . TYR A 1 91 ? 5.104 9.072 2.620 1.00 80.94 91 TYR A C 1
ATOM 664 O O . TYR A 1 91 ? 5.399 9.431 1.485 1.00 80.94 91 TYR A O 1
ATOM 672 N N . ASP A 1 92 ? 5.150 9.891 3.668 1.00 80.25 92 ASP A N 1
ATOM 673 C CA . ASP A 1 92 ? 5.156 11.367 3.634 1.00 80.25 92 ASP A CA 1
ATOM 674 C C . ASP A 1 92 ? 3.733 11.936 3.691 1.00 80.25 92 ASP A C 1
ATOM 676 O O . ASP A 1 92 ? 2.992 11.971 2.710 1.00 80.25 92 ASP A O 1
ATOM 680 N N . PHE A 1 93 ? 3.350 12.312 4.911 1.00 75.19 93 PHE A N 1
ATOM 681 C CA . PHE A 1 93 ? 2.007 12.755 5.291 1.00 75.19 93 PHE A CA 1
ATOM 682 C C . PHE A 1 93 ? 1.968 14.251 5.615 1.00 75.19 93 PHE A C 1
ATOM 684 O O . PHE A 1 93 ? 1.061 14.718 6.304 1.00 75.19 93 PHE A O 1
ATOM 691 N N . LYS A 1 94 ? 2.987 15.001 5.182 1.00 67.75 94 LYS A N 1
ATOM 692 C CA . LYS A 1 94 ? 3.012 16.453 5.324 1.00 67.75 94 LYS A CA 1
ATOM 693 C C . LYS A 1 94 ? 2.293 17.050 4.115 1.00 67.75 94 LYS A C 1
ATOM 695 O O . LYS A 1 94 ? 2.798 16.981 3.000 1.00 67.75 94 LYS A O 1
ATOM 700 N N . PHE A 1 95 ? 1.099 17.581 4.353 1.00 56.00 95 PHE A N 1
ATOM 701 C CA . PHE A 1 95 ? 0.295 18.292 3.360 1.00 56.00 95 PHE A CA 1
ATOM 702 C C . PHE A 1 95 ? 0.420 19.798 3.575 1.00 56.00 95 PHE A C 1
ATOM 704 O O . PHE A 1 95 ? 0.454 20.208 4.759 1.00 56.00 95 PHE A O 1
#

Radius of gyration: 27.39 Å; chains: 1; bounding box: 46×46×76 Å

Foldseek 3Di:
DVVVVVVVVVVVVVVVVVVVVVVVPDDPPPPPDPDPDDDDPCVVCVDDDDPDDDDCLVHPLVVCVVVVCCDCVAQCPPVHHPPHHAPVVSDDPDD